Protein AF-A0A6I3UZ82-F1 (afdb_monomer_lite)

Organism: Streptococcus pneumoniae (NCBI:txid1313)

Sequence (104 aa):
SYEDCKAMVDACKENNVIFMAGHIMNFFNGVHHAKELITQGKIGKVLYCHAARTGWEEQHPTVSWKKLRSQSGGHLYHHIHELDCIQFIMGGLPEKATMVGGNV

Structure (mmCIF, N/CA/C/O backbone):
data_AF-A0A6I3UZ82-F1
#
_entry.id   AF-A0A6I3UZ82-F1
#
loop_
_atom_site.group_PDB
_atom_site.id
_atom_site.type_symbol
_atom_site.label_atom_id
_atom_site.label_alt_id
_atom_site.label_comp_id
_atom_site.label_asym_id
_atom_site.label_entity_id
_atom_site.label_seq_id
_atom_site.pdbx_PDB_ins_code
_atom_site.Cartn_x
_atom_site.Cartn_y
_atom_site.Cartn_z
_atom_site.occupancy
_atom_site.B_iso_or_equiv
_atom_site.auth_seq_id
_atom_site.auth_comp_id
_atom_site.auth_asym_id
_atom_site.auth_atom_id
_atom_site.pdbx_PDB_model_num
ATOM 1 N N . SER A 1 1 ? 12.555 0.547 -1.121 1.00 97.00 1 SER A N 1
ATOM 2 C CA . SER A 1 1 ? 12.451 -0.485 -0.067 1.00 97.00 1 SER A CA 1
ATOM 3 C C . SER A 1 1 ? 11.710 0.088 1.142 1.00 97.00 1 SER A C 1
ATOM 5 O O . SER A 1 1 ? 11.108 1.152 1.006 1.00 97.00 1 SER A O 1
ATOM 7 N N . TYR A 1 2 ? 11.703 -0.592 2.301 1.00 98.00 2 TYR A N 1
ATOM 8 C CA . TYR A 1 2 ? 11.205 0.020 3.541 1.00 98.00 2 TYR A CA 1
ATOM 9 C C . TYR A 1 2 ? 12.129 1.151 4.004 1.00 98.00 2 TYR A C 1
ATOM 11 O O . TYR A 1 2 ? 11.633 2.211 4.378 1.00 98.00 2 TYR A O 1
ATOM 19 N N . GLU A 1 3 ? 13.450 0.958 3.911 1.00 98.75 3 GLU A N 1
ATOM 20 C CA . GLU A 1 3 ? 14.434 1.989 4.253 1.00 98.75 3 GLU A CA 1
ATOM 21 C C . GLU A 1 3 ? 14.214 3.260 3.425 1.00 98.75 3 GLU A C 1
ATOM 23 O O . GLU A 1 3 ? 14.126 4.341 4.002 1.00 98.75 3 GLU A O 1
ATOM 28 N N . ASP A 1 4 ? 14.017 3.132 2.106 1.00 98.75 4 ASP A N 1
ATOM 29 C CA . ASP A 1 4 ? 13.743 4.290 1.242 1.00 98.75 4 ASP A CA 1
ATOM 30 C C . ASP A 1 4 ? 12.444 5.006 1.640 1.00 98.75 4 ASP A C 1
ATOM 32 O O . ASP A 1 4 ? 12.415 6.228 1.755 1.00 98.75 4 ASP A O 1
ATOM 36 N N . CYS A 1 5 ? 11.365 4.250 1.886 1.00 98.62 5 CYS A N 1
ATOM 37 C CA . CYS A 1 5 ? 10.076 4.814 2.295 1.00 98.62 5 CYS A CA 1
ATOM 38 C C . CYS A 1 5 ? 10.204 5.588 3.615 1.00 98.62 5 CYS A C 1
ATOM 40 O O . CYS A 1 5 ? 9.724 6.716 3.732 1.00 98.62 5 CYS A O 1
ATOM 42 N N . LYS A 1 6 ? 10.907 5.006 4.593 1.00 98.75 6 LYS A N 1
ATOM 43 C CA . LYS A 1 6 ? 11.187 5.655 5.873 1.00 98.75 6 LYS A CA 1
ATOM 44 C C . LYS A 1 6 ? 12.008 6.931 5.684 1.00 98.75 6 LYS A C 1
ATOM 46 O O . LYS A 1 6 ? 11.625 7.958 6.234 1.00 98.75 6 LYS A O 1
ATOM 51 N N . ALA A 1 7 ? 13.066 6.888 4.875 1.00 98.81 7 ALA A N 1
ATOM 52 C CA . ALA A 1 7 ? 13.897 8.055 4.592 1.00 98.81 7 ALA A CA 1
ATOM 53 C C . ALA A 1 7 ? 13.093 9.196 3.944 1.00 98.81 7 ALA A C 1
ATOM 55 O O . ALA A 1 7 ? 13.246 10.348 4.339 1.00 98.81 7 ALA A O 1
ATOM 56 N N . MET A 1 8 ? 12.187 8.885 3.009 1.00 98.88 8 MET A N 1
ATOM 57 C CA . MET A 1 8 ? 11.291 9.877 2.396 1.00 98.88 8 MET A CA 1
ATOM 58 C C . MET A 1 8 ? 10.368 10.533 3.432 1.00 98.88 8 MET A C 1
ATOM 60 O O . MET A 1 8 ? 10.257 11.757 3.479 1.00 98.88 8 MET A O 1
ATOM 64 N N . VAL A 1 9 ? 9.718 9.723 4.276 1.00 98.81 9 VAL A N 1
ATOM 65 C CA . VAL A 1 9 ? 8.802 10.214 5.317 1.00 98.81 9 VAL A CA 1
ATOM 66 C C . VAL A 1 9 ? 9.541 11.067 6.347 1.00 98.81 9 VAL A C 1
ATOM 68 O O . VAL A 1 9 ? 9.049 12.132 6.720 1.00 98.81 9 VAL A O 1
ATOM 71 N N . ASP A 1 10 ? 10.700 10.604 6.814 1.00 98.75 10 ASP A N 1
ATOM 72 C CA . ASP A 1 10 ? 11.497 11.302 7.821 1.00 98.75 10 ASP A CA 1
ATOM 73 C C . ASP A 1 10 ? 12.025 12.633 7.272 1.00 98.75 10 ASP A C 1
ATOM 75 O O . ASP A 1 10 ? 11.838 13.662 7.917 1.00 98.75 10 ASP A O 1
ATOM 79 N N . ALA A 1 11 ? 12.539 12.658 6.038 1.00 98.88 11 ALA A N 1
ATOM 80 C CA . ALA A 1 11 ? 12.987 13.893 5.397 1.00 98.88 11 ALA A CA 1
ATOM 81 C C . ALA A 1 11 ? 11.859 14.935 5.279 1.00 98.88 11 ALA A C 1
ATOM 83 O O . ALA A 1 11 ? 12.068 16.112 5.576 1.00 98.88 11 ALA A O 1
ATOM 84 N N . CYS A 1 12 ? 10.643 14.529 4.891 1.00 98.81 12 CYS A N 1
ATOM 85 C CA . CYS A 1 12 ? 9.507 15.452 4.836 1.00 98.81 12 CYS A CA 1
ATOM 86 C C . CYS A 1 12 ? 9.111 15.982 6.224 1.00 98.81 12 CYS A C 1
ATOM 88 O O . CYS A 1 12 ? 8.801 17.167 6.356 1.00 98.81 12 CYS A O 1
ATOM 90 N N . LYS A 1 13 ? 9.159 15.132 7.261 1.00 98.56 13 LYS A N 1
ATOM 91 C CA . LYS A 1 13 ? 8.895 15.533 8.653 1.00 98.56 13 LYS A CA 1
ATOM 92 C C . LYS A 1 13 ? 9.933 16.526 9.170 1.00 98.56 13 LYS A C 1
ATOM 94 O O . LYS A 1 13 ? 9.552 17.551 9.724 1.00 98.56 13 LYS A O 1
ATOM 99 N N . GLU A 1 14 ? 11.217 16.244 8.967 1.00 98.75 14 GLU A N 1
ATOM 100 C CA . GLU A 1 14 ? 12.333 17.108 9.382 1.00 98.75 14 GLU A CA 1
ATOM 101 C C . GLU A 1 14 ? 12.261 18.494 8.734 1.00 98.75 14 GLU A C 1
ATOM 103 O O . GLU A 1 14 ? 12.573 19.497 9.371 1.00 98.75 14 GLU A O 1
ATOM 108 N N . ASN A 1 15 ? 11.791 18.559 7.487 1.00 98.69 15 ASN A N 1
ATOM 109 C CA . ASN A 1 15 ? 11.629 19.809 6.746 1.00 98.69 15 ASN A CA 1
ATOM 110 C C . ASN A 1 15 ? 10.244 20.456 6.925 1.00 98.69 15 ASN A C 1
ATOM 112 O O . ASN A 1 15 ? 9.968 21.478 6.302 1.00 98.69 15 ASN A O 1
ATOM 116 N N . ASN A 1 16 ? 9.373 19.884 7.766 1.00 98.50 16 ASN A N 1
ATOM 117 C CA . ASN A 1 16 ? 8.016 20.369 8.029 1.00 98.50 16 ASN A CA 1
ATOM 118 C C . ASN A 1 16 ? 7.190 20.624 6.749 1.00 98.50 16 ASN A C 1
ATOM 120 O O . ASN A 1 16 ? 6.478 21.624 6.631 1.00 98.50 16 ASN A O 1
ATOM 124 N N . VAL A 1 17 ? 7.294 19.717 5.775 1.00 98.81 17 VAL A N 1
ATOM 125 C CA . VAL A 1 17 ? 6.506 19.756 4.535 1.00 98.81 17 VAL A CA 1
ATOM 126 C C . VAL A 1 17 ? 5.463 18.645 4.516 1.00 98.81 17 VAL A C 1
ATOM 128 O O . VAL A 1 17 ? 5.644 17.571 5.091 1.00 98.81 17 VAL A O 1
ATOM 131 N N . ILE A 1 18 ? 4.350 18.898 3.828 1.00 98.62 18 ILE A N 1
ATOM 132 C CA . ILE A 1 18 ? 3.285 17.908 3.668 1.00 98.62 18 ILE A CA 1
ATOM 133 C C . ILE A 1 18 ? 3.779 16.773 2.767 1.00 98.62 18 ILE A C 1
ATOM 135 O O . ILE A 1 18 ? 4.248 17.009 1.655 1.00 98.62 18 ILE A O 1
ATOM 139 N N . PHE A 1 19 ? 3.594 15.535 3.227 1.00 98.69 19 PHE A N 1
ATOM 140 C CA . PHE A 1 19 ? 3.832 14.328 2.445 1.00 98.69 19 PHE A CA 1
ATOM 141 C C . PHE A 1 19 ? 2.552 13.496 2.368 1.00 98.69 19 PHE A C 1
ATOM 143 O O . PHE A 1 19 ? 2.113 12.913 3.359 1.00 98.69 19 PHE A O 1
ATOM 150 N N . MET A 1 20 ? 1.935 13.462 1.187 1.00 98.62 20 MET A N 1
ATOM 151 C CA . MET A 1 20 ? 0.727 12.681 0.927 1.00 98.62 20 MET A CA 1
ATOM 152 C C . MET A 1 20 ? 1.093 11.393 0.189 1.00 98.62 20 MET A C 1
ATOM 154 O O . MET A 1 20 ? 1.572 11.433 -0.944 1.00 98.62 20 MET A O 1
ATOM 158 N N . ALA A 1 21 ? 0.824 10.244 0.805 1.00 98.44 21 ALA A N 1
ATOM 159 C CA . ALA A 1 21 ? 0.926 8.961 0.123 1.00 98.44 21 ALA A CA 1
ATOM 160 C C . ALA A 1 21 ? -0.226 8.812 -0.887 1.00 98.44 21 ALA A C 1
ATOM 162 O O . ALA A 1 21 ? -1.400 8.917 -0.528 1.00 98.44 21 ALA A O 1
ATOM 163 N N . GLY A 1 22 ? 0.100 8.553 -2.156 1.00 98.44 22 GLY A N 1
ATOM 164 C CA . GLY A 1 22 ? -0.858 8.441 -3.266 1.00 98.44 22 GLY A CA 1
ATOM 165 C C . GLY A 1 22 ? -1.677 7.144 -3.279 1.00 98.44 22 GLY A C 1
ATOM 166 O O . GLY A 1 22 ? -1.813 6.509 -4.324 1.00 98.44 22 GLY A O 1
ATOM 167 N N . HIS A 1 23 ? -2.201 6.710 -2.131 1.00 98.50 23 HIS A N 1
ATOM 168 C CA . HIS A 1 23 ? -2.960 5.465 -1.984 1.00 98.50 23 HIS A CA 1
ATOM 169 C C . HIS A 1 23 ? -4.409 5.651 -2.463 1.00 98.50 23 HIS A C 1
ATOM 171 O O . HIS A 1 23 ? -5.355 5.718 -1.678 1.00 98.50 23 HIS A O 1
ATOM 177 N N . ILE A 1 24 ? -4.571 5.770 -3.784 1.00 98.38 24 ILE A N 1
ATOM 178 C CA . ILE A 1 24 ? -5.811 6.227 -4.431 1.00 98.38 24 ILE A CA 1
ATOM 179 C C . ILE A 1 24 ? -7.046 5.365 -4.128 1.00 98.38 24 ILE A C 1
ATOM 181 O O . ILE A 1 24 ? -8.162 5.877 -4.130 1.00 98.38 24 ILE A O 1
ATOM 185 N N . MET A 1 25 ? -6.872 4.075 -3.826 1.00 98.44 25 MET A N 1
ATOM 186 C CA . MET A 1 25 ? -7.989 3.170 -3.533 1.00 98.44 25 MET A CA 1
ATOM 187 C C . MET A 1 25 ? -8.774 3.592 -2.276 1.00 98.44 25 MET A C 1
ATOM 189 O O . MET A 1 25 ? -9.973 3.339 -2.206 1.00 98.44 25 MET A O 1
ATOM 193 N N . ASN A 1 26 ? -8.162 4.337 -1.348 1.00 97.88 26 ASN A N 1
ATOM 194 C CA . ASN A 1 26 ? -8.860 4.899 -0.182 1.00 97.88 26 ASN A CA 1
ATOM 195 C C . ASN A 1 26 ? -9.875 6.001 -0.540 1.00 97.88 26 ASN A C 1
ATOM 197 O O . ASN A 1 26 ? -10.718 6.349 0.281 1.00 97.88 26 ASN A O 1
ATOM 201 N N . PHE A 1 27 ? -9.834 6.524 -1.770 1.00 98.00 27 PHE A N 1
ATOM 202 C CA . PHE A 1 27 ? -10.806 7.491 -2.289 1.00 98.00 27 PHE A CA 1
ATOM 203 C C . PHE A 1 27 ? -11.972 6.823 -3.027 1.00 98.00 27 PHE A C 1
ATOM 205 O O . PHE A 1 27 ? -12.887 7.505 -3.488 1.00 98.00 27 PHE A O 1
ATOM 212 N N . PHE A 1 28 ? -11.958 5.497 -3.182 1.00 98.56 28 PHE A N 1
ATOM 213 C CA . PHE A 1 28 ? -13.046 4.802 -3.857 1.00 98.56 28 PHE A CA 1
ATOM 214 C C . PHE A 1 28 ? -14.286 4.827 -2.965 1.00 98.56 28 PHE A C 1
ATOM 216 O O . PHE A 1 28 ? -14.222 4.429 -1.802 1.00 98.56 28 PHE A O 1
ATOM 223 N N . ASN A 1 29 ? -15.434 5.216 -3.529 1.00 98.56 29 ASN A N 1
ATOM 224 C CA . ASN A 1 29 ? -16.698 5.306 -2.789 1.00 98.56 29 ASN A CA 1
ATOM 225 C C . ASN A 1 29 ? -17.020 4.008 -2.022 1.00 98.56 29 ASN A C 1
ATOM 227 O O . ASN A 1 29 ? -17.371 4.043 -0.849 1.00 98.56 29 ASN A O 1
ATOM 231 N N . GLY A 1 30 ? -16.821 2.846 -2.655 1.00 98.50 30 GLY A N 1
ATOM 232 C CA . GLY A 1 30 ? -17.053 1.548 -2.014 1.00 98.50 30 GLY A CA 1
ATOM 233 C C . GLY A 1 30 ? -16.116 1.256 -0.837 1.00 98.50 30 GLY A C 1
ATOM 234 O O . GLY A 1 30 ? -16.559 0.697 0.162 1.00 98.50 30 GL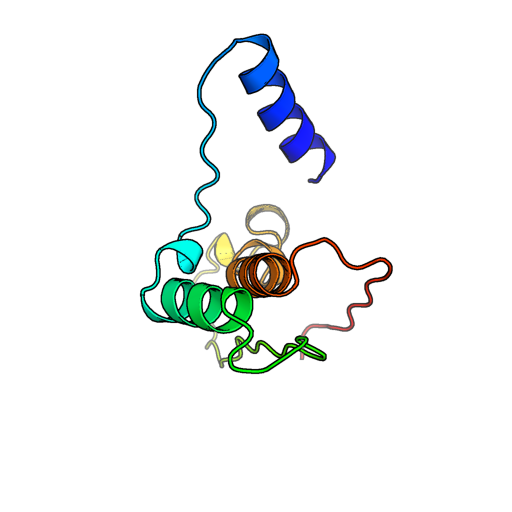Y A O 1
ATOM 235 N N . VAL A 1 31 ? -14.845 1.665 -0.917 1.00 98.31 31 VAL A N 1
ATOM 236 C CA . VAL A 1 31 ? -13.864 1.473 0.167 1.00 98.31 31 VAL A CA 1
ATOM 237 C C . VAL A 1 31 ? -14.191 2.388 1.342 1.00 98.31 31 VAL A C 1
ATOM 239 O O . VAL A 1 31 ? -14.233 1.930 2.485 1.00 98.31 31 VAL A O 1
ATOM 242 N N . HIS A 1 32 ? -14.500 3.656 1.059 1.00 96.25 32 HIS A N 1
ATOM 243 C CA . HIS A 1 32 ? -14.911 4.622 2.075 1.00 96.25 32 HIS A CA 1
ATOM 244 C C . HIS A 1 32 ? -16.182 4.157 2.797 1.00 96.25 32 HIS A C 1
ATOM 246 O O . HIS A 1 32 ? -16.203 4.051 4.023 1.00 96.25 32 HIS A O 1
ATOM 252 N N . HIS A 1 33 ? -17.207 3.765 2.036 1.00 98.19 33 HIS A N 1
ATOM 253 C CA . HIS A 1 33 ? -18.465 3.285 2.593 1.00 98.19 33 HIS A CA 1
ATOM 254 C C . HIS A 1 33 ? -18.299 1.994 3.408 1.00 98.19 33 HIS A C 1
ATOM 256 O O . HIS A 1 33 ? -18.854 1.866 4.499 1.00 98.19 33 HIS A O 1
ATOM 262 N N . ALA A 1 34 ? -17.483 1.045 2.935 1.00 98.25 34 ALA A N 1
ATOM 263 C CA . ALA A 1 34 ? -17.175 -0.159 3.701 1.00 98.25 34 ALA A CA 1
ATOM 264 C C . ALA A 1 34 ? -16.522 0.187 5.051 1.00 98.25 34 ALA A C 1
ATOM 266 O O . ALA A 1 34 ? -16.929 -0.343 6.089 1.00 98.25 34 ALA A O 1
ATOM 267 N N . LYS A 1 35 ? -15.554 1.114 5.062 1.00 97.25 35 LYS A N 1
ATOM 268 C CA . LYS A 1 35 ? -14.892 1.559 6.295 1.00 97.25 35 LYS A CA 1
ATOM 269 C C . LYS A 1 35 ? -15.860 2.250 7.257 1.00 97.25 35 LYS A C 1
ATOM 271 O O . LYS A 1 35 ? -15.781 1.997 8.461 1.00 97.25 35 LYS A O 1
ATOM 276 N N . GLU A 1 36 ? -16.781 3.070 6.755 1.00 97.88 36 GLU A N 1
ATOM 277 C CA . GLU A 1 36 ? -17.839 3.690 7.564 1.00 97.88 36 GLU A CA 1
ATOM 278 C C . GLU A 1 36 ? -18.719 2.635 8.243 1.00 97.88 36 GLU A C 1
ATOM 280 O O . GLU A 1 36 ? -18.876 2.666 9.464 1.00 97.88 36 GLU A O 1
ATOM 285 N N . LEU A 1 37 ? -19.247 1.669 7.482 1.00 98.44 37 LEU A N 1
ATOM 286 C CA . LEU A 1 37 ? -20.103 0.600 8.010 1.00 98.44 37 LEU A CA 1
ATOM 287 C C . LEU A 1 37 ? -19.386 -0.242 9.075 1.00 98.44 37 LEU A C 1
ATOM 289 O O . LEU A 1 37 ? -19.978 -0.581 10.103 1.00 98.44 37 LEU A O 1
ATOM 293 N N . ILE A 1 38 ? -18.104 -0.546 8.852 1.00 98.00 38 ILE A N 1
ATOM 294 C CA . ILE A 1 38 ? -17.260 -1.258 9.819 1.00 98.00 38 ILE A CA 1
ATOM 295 C C . ILE A 1 38 ? -17.082 -0.431 11.092 1.00 98.00 38 ILE A C 1
ATOM 297 O O . ILE A 1 38 ? -17.272 -0.948 12.190 1.00 98.00 38 ILE A O 1
ATOM 301 N N . THR A 1 39 ? -16.767 0.856 10.956 1.00 96.62 39 THR A N 1
ATOM 302 C CA . THR A 1 39 ? -16.542 1.757 12.098 1.00 96.62 39 THR A CA 1
ATOM 303 C C . THR A 1 39 ? -17.817 1.951 12.919 1.00 96.62 39 THR A C 1
ATOM 305 O O . THR A 1 39 ? -17.768 2.014 14.143 1.00 96.62 39 THR A O 1
ATOM 308 N N . GLN A 1 40 ? -18.977 1.964 12.260 1.00 98.25 40 GLN A N 1
ATOM 309 C CA . GLN A 1 40 ? -20.295 1.990 12.899 1.00 98.25 40 GLN A CA 1
ATOM 310 C C . GLN A 1 40 ? -20.698 0.647 13.540 1.00 98.25 40 GLN A C 1
ATOM 312 O O . GLN A 1 40 ? -21.788 0.545 14.103 1.00 98.25 40 GLN A O 1
ATOM 317 N N . GLY A 1 41 ? -19.873 -0.400 13.426 1.00 98.19 41 GLY A N 1
ATOM 318 C CA . GLY A 1 41 ? -20.136 -1.718 14.005 1.00 98.19 41 GLY A CA 1
ATOM 319 C C . GLY A 1 41 ? -21.208 -2.532 13.276 1.00 98.19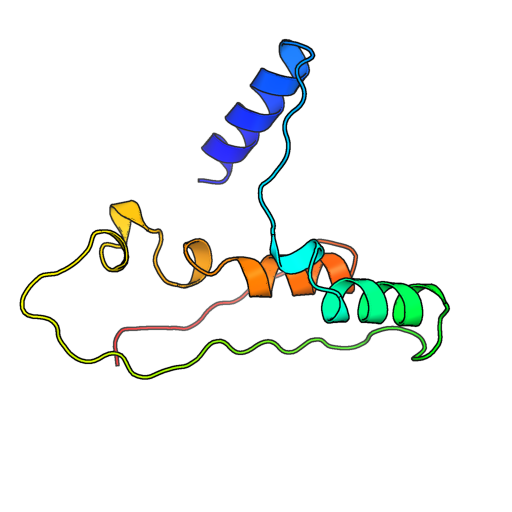 41 GLY A C 1
ATOM 320 O O . GLY A 1 41 ? -21.692 -3.519 13.825 1.00 98.19 41 GLY A O 1
ATOM 321 N N . LYS A 1 42 ? -21.587 -2.162 12.043 1.00 98.56 42 LYS A N 1
ATOM 322 C CA . LYS A 1 42 ? -22.714 -2.781 11.313 1.00 98.56 42 LYS A CA 1
ATOM 323 C C . LYS A 1 42 ? -22.515 -4.261 10.999 1.00 98.56 42 LYS A C 1
ATOM 325 O O . LYS A 1 42 ? -23.499 -4.980 10.866 1.00 98.56 42 LYS A O 1
ATOM 330 N N . ILE A 1 43 ? -21.264 -4.708 10.899 1.00 97.75 43 ILE A N 1
ATOM 331 C CA . ILE A 1 43 ? -20.906 -6.116 10.667 1.00 97.75 43 ILE A CA 1
ATOM 332 C C . ILE A 1 43 ? -20.201 -6.754 11.875 1.00 97.75 43 ILE A C 1
ATOM 334 O O . ILE A 1 43 ? -19.668 -7.855 11.774 1.00 97.75 43 ILE A O 1
ATOM 338 N N . GLY A 1 44 ? -20.179 -6.061 13.020 1.00 97.88 44 GLY A N 1
ATOM 339 C CA . GLY A 1 44 ? -19.394 -6.455 14.186 1.00 97.88 44 GLY A CA 1
ATOM 340 C C . GLY A 1 44 ? -17.883 -6.357 13.949 1.00 97.88 44 GLY A C 1
ATOM 341 O O . GLY A 1 44 ? -17.403 -5.529 13.174 1.00 97.88 44 GLY A O 1
ATOM 342 N N . LYS A 1 45 ? -17.119 -7.201 14.649 1.00 97.12 45 LYS A N 1
ATOM 343 C CA . LYS A 1 45 ? -15.662 -7.273 14.504 1.00 97.12 45 LYS A CA 1
ATOM 344 C C . LYS A 1 45 ? -15.303 -7.925 13.167 1.00 97.12 45 LYS A C 1
ATOM 346 O O . LYS A 1 45 ? -15.704 -9.057 12.913 1.00 97.12 45 LYS A O 1
ATOM 351 N N . VAL A 1 46 ? -14.477 -7.258 12.362 1.00 97.56 46 VAL A N 1
ATOM 352 C CA . VAL A 1 46 ? -13.886 -7.867 11.161 1.00 97.56 46 VAL A CA 1
ATOM 353 C C . VAL A 1 46 ? -12.973 -9.018 11.586 1.00 97.56 46 VAL A C 1
ATOM 355 O O . VAL A 1 46 ? -12.040 -8.825 12.365 1.00 97.56 46 VAL A O 1
ATOM 358 N N . LEU A 1 47 ? -13.265 -10.225 11.101 1.00 97.88 47 LEU A N 1
ATOM 359 C CA . LEU A 1 47 ? -12.494 -11.432 11.424 1.00 97.88 47 LEU A CA 1
ATOM 360 C C . LEU A 1 47 ? -11.505 -11.811 10.321 1.00 97.88 47 LEU A C 1
ATOM 362 O O . LEU A 1 47 ? -10.471 -12.409 10.603 1.00 97.88 47 LEU A O 1
ATOM 366 N N . TYR A 1 48 ? -11.830 -11.489 9.069 1.00 98.06 48 TYR A N 1
ATOM 367 C CA . TYR A 1 48 ? -11.084 -11.928 7.898 1.00 98.06 48 TYR A CA 1
ATOM 368 C C . TYR A 1 48 ? -11.310 -10.979 6.717 1.00 98.06 48 TYR A C 1
ATOM 370 O O . TYR A 1 48 ? -12.425 -10.498 6.506 1.00 98.06 48 TYR A O 1
ATOM 378 N N . CYS A 1 49 ? -10.260 -10.754 5.927 1.00 98.06 49 CYS A N 1
ATOM 379 C CA . CYS A 1 49 ? -10.320 -10.054 4.648 1.00 98.06 49 CYS A CA 1
ATOM 380 C C . CYS A 1 49 ? -9.687 -10.915 3.555 1.00 98.06 49 CYS A C 1
ATOM 382 O O . CYS A 1 49 ? -8.665 -11.564 3.774 1.00 98.06 49 CYS A O 1
ATOM 384 N N . HIS A 1 50 ? -10.269 -10.861 2.362 1.00 98.12 50 HIS A N 1
ATOM 385 C CA . HIS A 1 50 ? -9.747 -11.506 1.167 1.00 98.12 50 HIS A CA 1
ATOM 386 C C . HIS A 1 50 ? -9.730 -10.490 0.029 1.00 98.12 50 HIS A C 1
ATOM 388 O O . HIS A 1 50 ? -10.747 -9.853 -0.239 1.00 98.12 50 HIS A O 1
ATOM 394 N N . ALA A 1 51 ? -8.588 -10.356 -0.640 1.00 97.81 51 ALA A N 1
ATOM 395 C CA . ALA A 1 51 ? -8.458 -9.583 -1.865 1.00 97.81 51 ALA A CA 1
ATOM 396 C C . ALA A 1 51 ? -7.770 -10.437 -2.929 1.00 97.81 51 ALA A C 1
ATOM 398 O O . ALA A 1 51 ? -6.833 -11.178 -2.630 1.00 97.81 51 ALA A O 1
ATOM 399 N N . ALA A 1 52 ? -8.231 -10.309 -4.169 1.00 97.88 52 ALA A N 1
ATOM 400 C CA . ALA A 1 52 ? -7.662 -10.991 -5.316 1.00 97.88 52 ALA A CA 1
ATOM 401 C C . ALA A 1 52 ? -7.547 -10.005 -6.478 1.00 97.88 52 ALA A C 1
ATOM 403 O O . ALA A 1 52 ? -8.505 -9.310 -6.814 1.00 97.88 52 ALA A O 1
ATOM 404 N N . ARG A 1 53 ? -6.372 -9.977 -7.106 1.00 97.62 53 ARG A N 1
ATOM 405 C CA . ARG A 1 53 ? -6.127 -9.249 -8.349 1.00 97.62 53 ARG A CA 1
ATOM 406 C C . ARG A 1 53 ? -5.428 -10.175 -9.326 1.00 97.62 53 ARG A C 1
ATOM 408 O O . ARG A 1 53 ? -4.206 -10.171 -9.456 1.00 97.62 53 ARG A O 1
ATOM 415 N N . THR A 1 54 ? -6.233 -11.015 -9.955 1.00 96.31 54 THR A N 1
ATOM 416 C CA . THR A 1 54 ? -5.794 -12.046 -10.889 1.00 96.31 54 THR A CA 1
ATOM 417 C C . THR A 1 54 ? -6.255 -11.699 -12.297 1.00 96.31 54 THR A C 1
ATOM 419 O O . THR A 1 54 ? -7.283 -11.056 -12.502 1.00 96.31 54 THR A O 1
ATOM 422 N N . GLY A 1 55 ? -5.462 -12.103 -13.279 1.00 94.94 55 GLY A N 1
ATOM 423 C CA . GLY A 1 55 ? -5.749 -11.909 -14.690 1.00 94.94 55 GLY A CA 1
ATOM 424 C C . GLY A 1 55 ? -4.737 -12.671 -15.531 1.00 94.94 55 GLY A C 1
ATOM 425 O O . GLY A 1 55 ? -3.725 -13.141 -15.010 1.00 94.94 55 GLY A O 1
ATOM 426 N N . TRP A 1 56 ? -5.031 -12.794 -16.820 1.00 95.75 56 TRP A N 1
ATOM 427 C CA . TRP A 1 56 ? -4.111 -13.335 -17.810 1.00 95.75 56 TRP A CA 1
ATOM 428 C C . TRP A 1 56 ? -3.543 -12.184 -18.636 1.00 95.75 56 TRP A C 1
ATOM 430 O O . TRP A 1 56 ? -4.295 -11.315 -19.081 1.00 95.75 56 TRP A O 1
ATOM 440 N N . GLU A 1 57 ? -2.228 -12.166 -18.821 1.00 94.31 57 GLU A N 1
ATOM 441 C CA . GLU A 1 57 ? -1.552 -11.180 -19.658 1.00 94.31 57 GLU A CA 1
ATOM 442 C C . GLU A 1 57 ? -0.814 -11.904 -20.781 1.00 94.31 57 GLU A C 1
ATOM 444 O O . GLU A 1 57 ? 0.042 -12.748 -20.520 1.00 94.31 57 GLU A O 1
ATOM 449 N N . GLU A 1 58 ? -1.149 -11.568 -22.026 1.00 96.12 58 GLU A N 1
ATOM 450 C CA . GLU A 1 58 ? -0.481 -12.121 -23.202 1.00 96.12 58 GLU A CA 1
ATOM 451 C C . GLU A 1 58 ? 0.964 -11.630 -23.308 1.00 96.12 58 GLU A C 1
ATOM 453 O O . GLU A 1 58 ? 1.332 -10.548 -22.834 1.00 96.12 58 GLU A O 1
ATOM 458 N N . GLN A 1 59 ? 1.799 -12.406 -23.997 1.00 95.44 59 GLN A N 1
ATOM 459 C CA . GLN A 1 59 ? 3.136 -11.943 -24.329 1.00 95.44 59 GLN A CA 1
ATOM 460 C C . GLN A 1 59 ? 3.053 -10.751 -25.290 1.00 95.44 59 GLN A C 1
ATOM 462 O O . GLN A 1 59 ? 2.428 -10.810 -26.348 1.00 95.44 59 GLN A O 1
ATOM 467 N N . HIS A 1 60 ? 3.751 -9.672 -24.947 1.00 94.56 60 HIS A N 1
ATOM 468 C CA . HIS A 1 60 ? 3.880 -8.502 -25.808 1.00 94.56 60 HIS A CA 1
ATOM 469 C C . HIS A 1 60 ? 5.226 -8.506 -26.554 1.00 94.56 60 HIS A C 1
ATOM 471 O O . HIS A 1 60 ? 6.220 -8.992 -26.008 1.00 94.56 60 HIS A O 1
ATOM 477 N N . PRO A 1 61 ? 5.309 -7.915 -27.767 1.00 97.69 61 PRO A N 1
ATOM 478 C CA . PRO A 1 61 ? 6.570 -7.794 -28.510 1.00 97.69 61 PRO A CA 1
ATOM 479 C C . PRO A 1 61 ? 7.663 -7.018 -27.761 1.00 97.69 61 PRO A C 1
ATOM 481 O O . PRO A 1 61 ? 8.848 -7.201 -28.025 1.00 97.69 61 PRO A O 1
ATOM 484 N N . THR A 1 62 ? 7.271 -6.141 -26.834 1.00 97.56 62 THR A N 1
ATOM 485 C CA . THR A 1 62 ? 8.180 -5.370 -25.984 1.00 97.56 62 THR A CA 1
ATOM 486 C C . THR A 1 62 ? 7.820 -5.539 -24.512 1.00 97.56 62 THR A C 1
ATOM 488 O O . THR A 1 62 ? 6.650 -5.600 -24.131 1.00 97.56 62 THR A O 1
ATOM 491 N N . VAL A 1 63 ? 8.847 -5.598 -23.663 1.00 96.50 63 VAL A N 1
ATOM 492 C CA . VAL A 1 63 ? 8.688 -5.733 -22.212 1.00 96.50 63 VAL A CA 1
ATOM 493 C C . VAL A 1 63 ? 8.744 -4.347 -21.574 1.00 96.50 63 VAL A C 1
ATOM 495 O O . VAL A 1 63 ? 9.787 -3.699 -21.550 1.00 96.50 63 VAL A O 1
ATOM 498 N N . SER A 1 64 ? 7.609 -3.883 -21.048 1.00 97.62 64 SER A N 1
ATOM 499 C CA . SER A 1 64 ? 7.537 -2.633 -20.282 1.00 97.62 64 SER A CA 1
ATOM 500 C C . SER A 1 64 ? 8.261 -2.758 -18.935 1.00 97.62 64 SER A C 1
ATOM 502 O O . SER A 1 64 ? 8.280 -3.831 -18.331 1.00 97.62 64 SER A O 1
ATOM 504 N N . TRP A 1 65 ? 8.759 -1.640 -18.392 1.00 98.19 65 TRP A N 1
ATOM 505 C CA . TRP A 1 65 ? 9.341 -1.569 -17.043 1.00 98.19 65 TRP A CA 1
ATOM 506 C C . TRP A 1 65 ? 8.421 -2.132 -15.950 1.00 98.19 65 TRP A C 1
ATOM 508 O O . TRP A 1 65 ? 8.902 -2.679 -14.958 1.00 98.19 65 TRP A O 1
ATOM 518 N N . LYS A 1 66 ? 7.097 -2.080 -16.161 1.00 97.25 66 LYS A N 1
ATOM 519 C CA . LYS A 1 66 ? 6.083 -2.671 -15.270 1.00 97.25 66 LYS A CA 1
ATOM 520 C C . LYS A 1 66 ? 6.248 -4.184 -15.077 1.00 97.25 66 LYS A C 1
ATOM 522 O O . LYS A 1 66 ? 5.734 -4.730 -14.108 1.00 97.25 66 LYS A O 1
ATOM 527 N N . LYS A 1 67 ? 6.945 -4.861 -15.995 1.00 96.31 67 LYS A N 1
ATOM 528 C CA . LYS A 1 67 ? 7.245 -6.302 -15.955 1.00 96.31 67 LYS A CA 1
ATOM 529 C C . LYS A 1 67 ? 8.649 -6.613 -15.447 1.00 96.31 67 LYS A C 1
ATOM 531 O O . LYS A 1 67 ? 8.965 -7.766 -15.176 1.00 96.31 67 LYS A O 1
ATOM 536 N N . LEU A 1 68 ? 9.486 -5.594 -15.258 1.00 96.75 68 LEU A N 1
ATOM 537 C CA . LEU A 1 68 ? 10.834 -5.741 -14.723 1.00 96.75 68 LEU A CA 1
ATOM 538 C C . LEU A 1 68 ? 10.790 -5.588 -13.200 1.00 96.75 68 LEU A C 1
ATOM 540 O O . LEU A 1 68 ? 10.446 -4.521 -12.682 1.00 96.75 68 LEU A O 1
ATOM 544 N N . ARG A 1 69 ? 11.149 -6.646 -12.461 1.00 95.88 69 ARG A N 1
ATOM 545 C CA . ARG A 1 69 ? 11.080 -6.658 -10.987 1.00 95.88 69 ARG A CA 1
ATOM 546 C C . ARG A 1 69 ? 11.912 -5.546 -10.345 1.00 95.88 69 ARG A C 1
ATOM 548 O O . ARG A 1 69 ? 11.476 -4.970 -9.358 1.00 95.88 69 ARG A O 1
ATOM 555 N N . SER A 1 70 ? 13.077 -5.228 -10.907 1.00 97.25 70 SER A N 1
ATOM 556 C CA . SER A 1 70 ? 13.969 -4.180 -10.392 1.00 97.25 70 SER A CA 1
ATOM 557 C C . SER A 1 70 ? 13.405 -2.761 -10.512 1.00 97.25 70 SER A C 1
ATOM 559 O O . SER A 1 70 ? 13.874 -1.883 -9.800 1.00 97.25 70 SER A O 1
ATOM 561 N N . GLN A 1 71 ? 12.414 -2.531 -11.380 1.00 98.00 71 GLN A N 1
ATOM 562 C CA . GLN A 1 71 ? 11.820 -1.205 -11.602 1.00 98.00 71 GLN A CA 1
ATOM 563 C C . GLN A 1 71 ? 10.406 -1.094 -11.020 1.00 98.00 71 GLN A C 1
ATOM 565 O O . GLN A 1 71 ? 10.030 -0.056 -10.492 1.00 98.00 71 GLN A O 1
ATOM 570 N N . SER A 1 72 ? 9.617 -2.168 -11.099 1.00 98.25 72 SER A N 1
ATOM 571 C CA . SER A 1 72 ? 8.218 -2.183 -10.642 1.00 98.25 72 SER A CA 1
ATOM 572 C C . SER A 1 72 ? 8.011 -2.781 -9.249 1.00 98.25 72 SER A C 1
ATOM 574 O O . SER A 1 72 ? 6.963 -2.569 -8.645 1.00 98.25 72 SER A O 1
ATOM 576 N N . GLY A 1 73 ? 8.959 -3.596 -8.770 1.00 97.31 73 GLY A N 1
ATOM 577 C CA . GLY A 1 73 ? 8.773 -4.476 -7.613 1.00 97.31 73 GLY A CA 1
ATOM 578 C C . GLY A 1 73 ? 7.838 -5.671 -7.870 1.00 97.31 73 GLY A C 1
ATOM 579 O O . GLY A 1 73 ? 7.571 -6.445 -6.952 1.00 97.31 73 GLY A O 1
ATOM 580 N N . GLY A 1 74 ? 7.365 -5.869 -9.107 1.00 96.88 74 GLY A N 1
ATOM 581 C CA . GLY A 1 74 ? 6.381 -6.897 -9.455 1.00 96.88 74 GLY A CA 1
ATOM 582 C C . GLY A 1 74 ? 4.976 -6.578 -8.933 1.00 96.88 74 GLY A C 1
ATOM 583 O O . GLY A 1 74 ? 4.720 -5.484 -8.434 1.00 96.88 74 GLY A O 1
ATOM 584 N N . HIS A 1 75 ? 4.051 -7.538 -9.034 1.00 97.38 75 HIS A N 1
ATOM 585 C CA . HIS A 1 75 ? 2.640 -7.318 -8.683 1.00 97.38 75 HIS A CA 1
ATOM 586 C C . HIS A 1 75 ? 2.434 -6.817 -7.249 1.00 97.38 75 HIS A C 1
ATOM 588 O O . HIS A 1 75 ? 1.616 -5.930 -7.048 1.00 97.38 75 HIS A O 1
ATOM 594 N N . LEU A 1 76 ? 3.202 -7.318 -6.275 1.00 97.62 76 LEU A N 1
ATOM 595 C CA . LEU A 1 76 ? 3.045 -6.923 -4.871 1.00 97.62 76 LEU A CA 1
ATOM 596 C C . LEU A 1 76 ? 3.225 -5.411 -4.651 1.00 97.62 76 LEU A C 1
ATOM 598 O O . LEU A 1 76 ? 2.481 -4.813 -3.883 1.00 97.62 76 LEU A O 1
ATOM 602 N N . TYR A 1 77 ? 4.200 -4.794 -5.322 1.00 98.25 77 TYR A N 1
ATOM 603 C CA . TYR A 1 77 ? 4.475 -3.361 -5.185 1.00 98.25 77 TYR A CA 1
ATOM 604 C C . TYR A 1 77 ? 3.718 -2.534 -6.224 1.00 98.25 77 TYR A C 1
ATOM 606 O O . TYR A 1 77 ? 3.147 -1.498 -5.894 1.00 98.25 77 TYR A O 1
ATOM 614 N N . HIS A 1 78 ? 3.667 -2.992 -7.478 1.00 98.38 78 HIS A N 1
ATOM 615 C CA . HIS A 1 78 ? 2.997 -2.254 -8.547 1.00 98.38 78 HIS A CA 1
ATOM 616 C C . HIS A 1 78 ? 1.473 -2.206 -8.363 1.00 98.38 78 HIS A C 1
ATOM 618 O O . HIS A 1 78 ? 0.831 -1.246 -8.778 1.00 98.38 78 HIS A 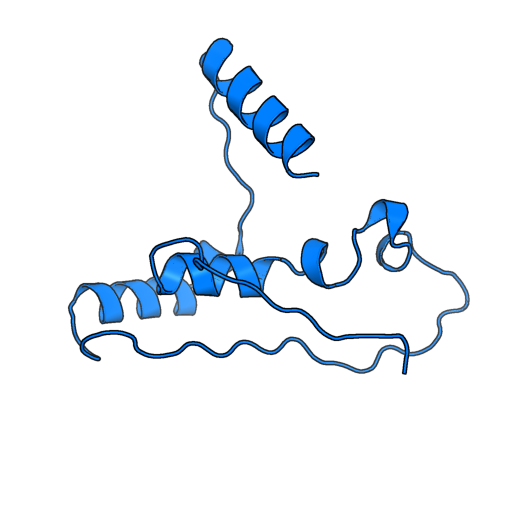O 1
ATOM 624 N N . HIS A 1 79 ? 0.896 -3.225 -7.720 1.00 98.31 79 HIS A N 1
ATOM 625 C CA . HIS A 1 79 ? -0.516 -3.313 -7.356 1.00 98.31 79 HIS A CA 1
ATOM 626 C C . HIS A 1 79 ? -0.693 -3.362 -5.830 1.00 98.31 79 HIS A C 1
ATOM 628 O O . HIS A 1 79 ? -1.491 -4.133 -5.311 1.00 98.31 79 HIS A O 1
ATOM 634 N N . ILE A 1 80 ? 0.043 -2.532 -5.087 1.00 98.62 80 ILE A N 1
ATOM 635 C CA . ILE A 1 80 ? -0.003 -2.530 -3.614 1.00 98.62 80 ILE A CA 1
ATOM 636 C C . ILE A 1 80 ? -1.372 -2.133 -3.025 1.00 98.62 80 ILE A C 1
ATOM 638 O O . ILE A 1 80 ? -1.593 -2.275 -1.825 1.00 98.62 80 ILE A O 1
ATOM 642 N N . HIS A 1 81 ? -2.302 -1.645 -3.854 1.00 98.69 81 HIS A N 1
ATOM 643 C CA . HIS A 1 81 ? -3.614 -1.148 -3.437 1.00 98.69 81 HIS A CA 1
ATOM 644 C C . HIS A 1 81 ? -4.414 -2.160 -2.621 1.00 98.69 81 HIS A C 1
ATOM 646 O O . HIS A 1 81 ? -4.983 -1.792 -1.601 1.00 98.69 81 HIS A O 1
ATOM 652 N N . GLU A 1 82 ? -4.440 -3.429 -3.028 1.00 98.69 82 GLU A N 1
ATOM 653 C CA . GLU A 1 82 ? -5.194 -4.452 -2.302 1.00 98.69 82 GLU A CA 1
ATOM 654 C C . GLU A 1 82 ? -4.610 -4.709 -0.899 1.00 98.69 82 GLU A C 1
ATOM 656 O O . GLU A 1 82 ? -5.359 -4.879 0.065 1.00 98.69 82 GLU A O 1
ATOM 661 N N . LEU A 1 83 ? -3.279 -4.671 -0.759 1.00 98.44 83 LEU A N 1
ATOM 662 C CA . LEU A 1 83 ? -2.602 -4.803 0.534 1.00 98.44 83 LEU A CA 1
ATOM 663 C C . LEU A 1 83 ? -2.858 -3.584 1.433 1.00 98.44 83 LEU A C 1
ATOM 665 O O . LEU A 1 83 ? -3.155 -3.746 2.618 1.00 98.44 83 LEU A O 1
ATOM 669 N N . ASP A 1 84 ? -2.757 -2.374 0.882 1.00 98.56 84 ASP A N 1
ATOM 670 C CA . ASP A 1 84 ? -3.091 -1.138 1.599 1.00 98.56 84 ASP A CA 1
ATOM 671 C C . ASP A 1 84 ? -4.558 -1.136 2.050 1.00 98.56 84 ASP A C 1
ATOM 673 O O . ASP A 1 84 ? -4.835 -0.911 3.225 1.00 98.56 84 ASP A O 1
ATOM 677 N N . CYS A 1 85 ? -5.488 -1.500 1.163 1.00 98.50 85 CYS A N 1
ATOM 678 C CA . CYS A 1 85 ? -6.915 -1.569 1.465 1.00 98.50 85 CYS A CA 1
ATOM 679 C C . CYS A 1 85 ? -7.214 -2.550 2.608 1.00 98.50 85 CYS A C 1
ATOM 681 O O . CYS A 1 85 ? -8.005 -2.230 3.495 1.00 98.50 85 CYS A O 1
ATOM 683 N N . ILE A 1 86 ? -6.585 -3.733 2.634 1.00 98.12 86 ILE A N 1
ATOM 684 C CA . ILE A 1 86 ? -6.764 -4.684 3.743 1.00 98.12 86 ILE A CA 1
ATOM 685 C C . ILE A 1 86 ? -6.253 -4.090 5.057 1.00 98.12 86 ILE A C 1
ATOM 687 O O . ILE A 1 86 ? -6.959 -4.155 6.060 1.00 98.12 86 ILE A O 1
ATOM 691 N N . GLN A 1 87 ? -5.061 -3.490 5.071 1.00 98.06 87 GLN A N 1
ATOM 692 C CA . GLN A 1 87 ? -4.504 -2.891 6.290 1.00 98.06 87 GLN A CA 1
ATOM 693 C C . GLN A 1 87 ? -5.331 -1.689 6.763 1.00 98.06 87 GLN A C 1
ATOM 695 O O . GLN A 1 87 ? -5.558 -1.531 7.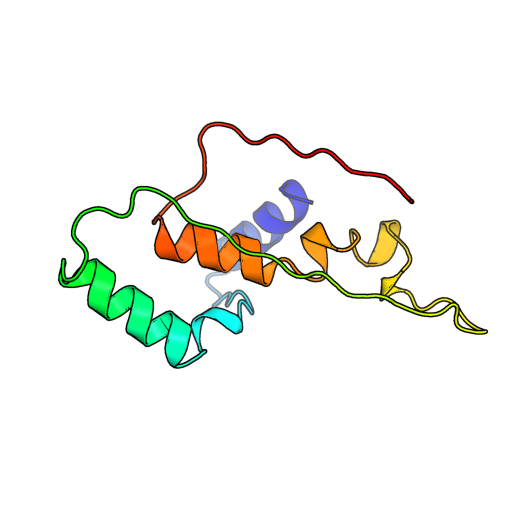963 1.00 98.06 87 GLN A O 1
ATOM 700 N N . PHE A 1 88 ? -5.863 -0.896 5.830 1.00 97.25 88 PHE A N 1
ATOM 701 C CA . PHE A 1 88 ? -6.799 0.189 6.109 1.00 97.25 88 PHE A CA 1
ATOM 702 C C . PHE A 1 88 ? -8.091 -0.330 6.749 1.00 97.25 88 PHE A C 1
ATOM 70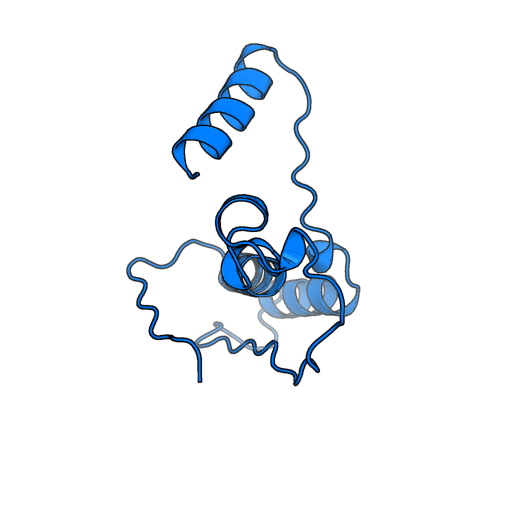4 O O . PHE A 1 88 ? -8.544 0.209 7.762 1.00 97.25 88 PHE A O 1
ATOM 711 N N . ILE A 1 89 ? -8.671 -1.406 6.210 1.00 96.81 89 ILE A N 1
ATOM 712 C CA . ILE A 1 89 ? -9.891 -2.033 6.731 1.00 96.81 89 ILE A CA 1
ATOM 713 C C . ILE A 1 89 ? -9.653 -2.656 8.114 1.00 96.81 89 ILE A C 1
ATOM 715 O O . ILE A 1 89 ? -10.396 -2.346 9.048 1.00 96.81 89 ILE A O 1
ATOM 719 N N . MET A 1 90 ? -8.592 -3.454 8.258 1.00 96.06 90 MET A N 1
ATOM 720 C CA . MET A 1 90 ? -8.222 -4.168 9.488 1.00 96.06 90 MET A CA 1
ATOM 721 C C . MET A 1 90 ? -7.658 -3.248 10.581 1.00 96.06 90 MET A C 1
ATOM 723 O O . MET A 1 90 ? -7.661 -3.621 11.751 1.00 96.06 90 MET A O 1
ATOM 727 N N . GLY A 1 91 ? -7.211 -2.039 10.225 1.00 94.06 91 GLY A N 1
ATOM 728 C CA . GLY A 1 91 ? -6.748 -1.025 11.172 1.00 94.06 91 GLY A CA 1
ATOM 729 C C . GLY A 1 91 ? -5.318 -1.225 11.678 1.00 94.06 91 GLY A C 1
ATOM 730 O O . GLY A 1 91 ? -5.010 -0.785 12.782 1.00 94.06 91 GLY A O 1
ATOM 731 N N . GLY A 1 92 ? -4.445 -1.878 10.908 1.00 92.56 92 GLY A N 1
ATOM 732 C CA . GLY A 1 92 ? -3.059 -2.089 11.322 1.00 92.56 92 GLY A CA 1
ATOM 733 C C . GLY A 1 92 ? -2.260 -3.028 10.425 1.00 92.56 92 GLY A C 1
ATOM 734 O O . GLY A 1 92 ? -2.759 -3.546 9.425 1.00 92.56 92 GLY A O 1
ATOM 735 N N . LEU A 1 93 ? -1.001 -3.229 10.814 1.00 96.75 93 LEU A N 1
ATOM 736 C CA . LEU A 1 93 ? -0.086 -4.178 10.183 1.00 96.75 93 LEU A CA 1
ATOM 737 C C . LEU A 1 93 ? -0.324 -5.594 10.741 1.00 96.75 93 LEU A C 1
ATOM 739 O O . LEU A 1 93 ? -0.654 -5.733 11.922 1.00 96.75 93 LEU A O 1
ATOM 743 N N . PRO A 1 94 ? -0.117 -6.654 9.945 1.00 97.44 94 PRO A N 1
ATOM 744 C CA . PRO A 1 94 ? -0.109 -8.014 10.469 1.00 97.44 94 PRO A CA 1
ATOM 745 C C . PRO A 1 94 ? 1.134 -8.264 11.339 1.00 97.44 94 PRO A C 1
ATOM 747 O O . PRO A 1 94 ? 2.216 -7.759 11.051 1.00 97.44 94 PRO A O 1
ATOM 750 N N . GLU A 1 95 ? 1.013 -9.122 12.355 1.00 98.31 95 GLU A N 1
ATOM 751 C CA . GLU A 1 95 ? 2.164 -9.584 13.155 1.00 98.31 95 GLU A CA 1
ATOM 752 C C . GLU A 1 95 ? 3.078 -10.535 12.367 1.00 98.31 95 GLU A C 1
ATOM 754 O O . GLU A 1 95 ? 4.285 -10.603 12.595 1.00 98.31 95 GLU A O 1
ATOM 759 N N . LYS A 1 96 ? 2.496 -11.293 11.431 1.00 98.25 96 LYS A N 1
ATOM 760 C CA . LYS A 1 96 ? 3.195 -12.280 10.610 1.00 98.25 96 LYS A CA 1
ATOM 761 C C . LYS A 1 96 ? 2.657 -12.258 9.188 1.00 98.25 96 LYS A C 1
ATOM 763 O O . LYS A 1 96 ? 1.447 -12.233 8.979 1.00 98.25 96 LYS A O 1
ATOM 768 N N . ALA A 1 97 ? 3.562 -12.327 8.219 1.00 97.75 97 ALA A N 1
ATOM 769 C CA . ALA A 1 97 ? 3.228 -12.449 6.807 1.00 97.75 97 ALA A CA 1
ATOM 770 C C . ALA A 1 97 ? 3.885 -13.699 6.211 1.00 97.75 97 ALA A C 1
ATOM 772 O O . ALA A 1 97 ? 4.962 -14.128 6.629 1.00 97.75 97 ALA A O 1
ATOM 773 N N . THR A 1 98 ? 3.231 -14.307 5.228 1.00 98.25 98 THR A N 1
ATOM 774 C CA . THR A 1 98 ? 3.786 -15.399 4.423 1.00 98.25 98 THR A CA 1
ATOM 775 C C . THR A 1 98 ? 3.325 -15.193 2.991 1.00 98.25 98 THR A C 1
ATOM 777 O O . THR A 1 98 ? 2.159 -14.887 2.756 1.00 98.25 98 THR A O 1
ATOM 780 N N . MET A 1 99 ? 4.245 -15.334 2.041 1.00 97.50 99 MET A N 1
ATOM 781 C CA . MET A 1 99 ? 3.962 -15.194 0.618 1.00 97.50 99 MET A CA 1
ATOM 782 C C . MET A 1 99 ? 4.572 -16.378 -0.122 1.00 97.50 99 MET A C 1
ATOM 784 O O . MET A 1 99 ? 5.743 -16.699 0.075 1.00 97.50 99 MET A O 1
ATOM 788 N N . VAL A 1 100 ? 3.770 -17.008 -0.974 1.00 96.81 100 VAL A N 1
ATOM 789 C CA . VAL A 1 100 ? 4.191 -18.080 -1.878 1.00 96.81 100 VAL A CA 1
ATOM 790 C C . VAL A 1 100 ? 3.867 -17.629 -3.294 1.00 96.81 100 VAL A C 1
ATOM 792 O O . VAL A 1 100 ? 2.820 -17.027 -3.528 1.00 96.81 100 VAL A O 1
ATOM 795 N N . GLY A 1 101 ? 4.771 -17.888 -4.232 1.00 91.69 101 GLY A N 1
ATOM 796 C CA . GLY A 1 101 ? 4.578 -17.531 -5.630 1.00 91.69 101 GLY A CA 1
ATOM 797 C C . GLY A 1 101 ? 5.764 -17.936 -6.497 1.00 91.69 101 GLY A C 1
ATOM 798 O O . GLY A 1 101 ? 6.825 -18.301 -5.992 1.00 91.69 101 GLY A O 1
ATOM 799 N N . GLY A 1 102 ? 5.567 -17.854 -7.806 1.00 88.75 102 GLY A N 1
ATOM 800 C CA . GLY A 1 102 ? 6.558 -18.148 -8.833 1.00 88.75 102 GLY A CA 1
ATOM 801 C C . GLY A 1 102 ? 6.013 -17.767 -10.206 1.00 88.75 102 GLY A C 1
ATOM 802 O O . GLY A 1 102 ? 4.858 -17.353 -10.317 1.00 88.75 102 GLY A O 1
ATOM 803 N N . ASN A 1 103 ? 6.842 -17.907 -11.237 1.00 67.75 103 ASN A N 1
ATOM 804 C CA . ASN A 1 103 ? 6.354 -17.879 -12.611 1.00 67.75 103 ASN A CA 1
ATOM 805 C C . ASN A 1 103 ? 5.737 -19.254 -12.898 1.00 67.75 103 ASN A C 1
ATOM 807 O O . ASN A 1 103 ? 6.462 -20.250 -12.866 1.00 67.75 103 ASN A O 1
ATOM 811 N N . VAL A 1 104 ? 4.424 -19.303 -13.1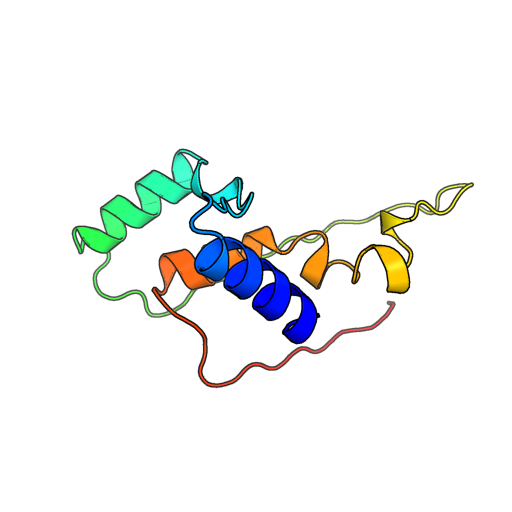19 1.00 48.31 104 VAL A N 1
ATOM 812 C CA . VAL A 1 104 ? 3.738 -20.426 -13.779 1.00 48.31 104 VAL A CA 1
ATOM 813 C C . VAL A 1 104 ? 3.493 -20.067 -15.230 1.00 48.31 104 VAL A C 1
ATOM 815 O O . VAL A 1 104 ? 3.177 -18.883 -15.478 1.00 48.31 104 VAL A O 1
#

Radius of gyration: 17.12 Å; chains: 1; bounding box: 37×41×43 Å

Foldseek 3Di:
DVVVVVVVVVVCVVVVHDDDDPLVLCVDPVLVVLLVCVVVCVVPQDDDDDDDDDDDDDDDPDDDLCNPCVRNVHCCRVVVNSVVSVCSNNVHDDPDDDDDDDDD

pLDDT: mean 96.79, std 5.8, range [48.31, 98.88]

InterPro domains:
  IPR004104 Gfo/Idh/MocA-like oxidoreductase, C-terminal [PF02894] (35-102)
  IPR051450 Gfo/Idh/MocA Oxidoreductases [PTHR43377] (1-98)

Secondary structure (DSSP, 8-state):
-HHHHHHHHHHHHHTT-------GGGGSHHHHHHHHHHHTTTT-S------------PPPSS--GGG-HHHH--HHHHTTHHHHHHHHHHTS--S---------